Protein AF-A0A857A542-F1 (afdb_monomer_lite)

Foldseek 3Di:
DDDDDDDDDDDPPDPDDPVPDDPQPWDWDWAWFDPLQFIKIKIWTDTDQKIFIDIDTPRDDDDPVRVVVVCVVCVVVRVVVRVPTDIDGNVVVVVVPPDDSVVRRVVRVVSVVVVVVVVVVVD

Organism: NCBI:txid1660

Structure (mmCIF, N/CA/C/O backbone):
data_AF-A0A857A542-F1
#
_entry.id   AF-A0A857A542-F1
#
loop_
_atom_site.group_PDB
_atom_site.id
_atom_site.type_symbol
_atom_site.label_atom_id
_atom_site.label_alt_id
_atom_site.label_comp_id
_atom_site.label_asym_id
_atom_site.label_entity_id
_atom_site.label_seq_id
_atom_site.pdbx_PDB_ins_code
_atom_site.Cartn_x
_atom_site.Cartn_y
_atom_site.Cartn_z
_atom_site.occupancy
_atom_site.B_iso_or_equiv
_atom_site.auth_seq_id
_atom_site.auth_comp_id
_atom_site.auth_asym_id
_atom_site.auth_atom_id
_atom_site.pdbx_PDB_model_num
ATOM 1 N N . MET A 1 1 ? 51.600 10.536 1.693 1.00 35.50 1 MET A N 1
ATOM 2 C CA . MET A 1 1 ? 50.271 11.160 1.496 1.00 35.50 1 MET A CA 1
ATOM 3 C C . MET A 1 1 ? 50.083 11.478 0.019 1.00 35.50 1 MET A C 1
ATOM 5 O O . MET A 1 1 ? 50.824 12.326 -0.469 1.00 35.50 1 MET A O 1
ATOM 9 N N . PRO A 1 2 ? 49.184 10.815 -0.730 1.00 38.78 2 PRO A N 1
ATOM 10 C CA . PRO A 1 2 ? 48.976 11.172 -2.122 1.00 38.78 2 PRO A CA 1
ATOM 11 C C . PRO A 1 2 ? 47.968 12.321 -2.241 1.00 38.78 2 PRO A C 1
ATOM 13 O O . PRO A 1 2 ? 46.896 12.324 -1.642 1.00 38.78 2 PRO A O 1
ATOM 16 N N . ARG A 1 3 ? 48.393 13.324 -3.008 1.00 41.34 3 ARG A N 1
ATOM 17 C CA . ARG A 1 3 ? 47.726 14.588 -3.322 1.00 41.34 3 ARG A CA 1
ATOM 18 C C . ARG A 1 3 ? 46.547 14.319 -4.265 1.00 41.34 3 ARG A C 1
ATOM 20 O O . ARG A 1 3 ? 46.745 13.757 -5.340 1.00 41.34 3 ARG A O 1
ATOM 27 N N . ILE A 1 4 ? 45.344 14.746 -3.885 1.00 42.12 4 ILE A N 1
ATOM 28 C CA . ILE A 1 4 ? 44.147 14.715 -4.739 1.00 42.12 4 ILE A CA 1
ATOM 29 C C . ILE A 1 4 ? 44.414 15.612 -5.959 1.00 42.12 4 ILE A C 1
ATOM 31 O O . ILE A 1 4 ? 44.507 16.833 -5.820 1.00 42.12 4 ILE A O 1
ATOM 35 N N . ARG A 1 5 ? 44.572 15.028 -7.155 1.00 44.50 5 ARG A N 1
ATOM 36 C CA . ARG A 1 5 ? 44.540 15.800 -8.406 1.00 44.50 5 ARG A CA 1
ATOM 37 C C . ARG A 1 5 ? 43.079 16.072 -8.764 1.00 44.50 5 ARG A C 1
ATOM 39 O O . ARG A 1 5 ? 42.280 15.149 -8.883 1.00 44.50 5 ARG A O 1
ATOM 46 N N . ARG A 1 6 ? 42.748 17.354 -8.913 1.00 45.25 6 ARG A N 1
ATOM 47 C CA . ARG A 1 6 ? 41.464 17.863 -9.410 1.00 45.25 6 ARG A CA 1
ATOM 48 C C . ARG A 1 6 ? 41.259 17.337 -10.846 1.00 45.25 6 ARG A C 1
ATOM 50 O O . ARG A 1 6 ? 42.142 17.534 -11.678 1.00 45.25 6 ARG A O 1
ATOM 57 N N . CYS A 1 7 ? 40.157 16.629 -11.113 1.00 39.53 7 CYS A N 1
ATOM 58 C CA . CYS A 1 7 ? 39.800 16.205 -12.476 1.00 39.53 7 CYS A CA 1
ATOM 59 C C . CYS A 1 7 ? 39.539 17.439 -13.357 1.00 39.53 7 CYS A C 1
ATOM 61 O O . CYS A 1 7 ? 38.909 18.379 -12.866 1.00 39.53 7 CYS A O 1
ATOM 63 N N . PRO A 1 8 ? 40.006 17.460 -14.618 1.00 44.06 8 PRO A N 1
ATOM 64 C CA . PRO A 1 8 ? 39.731 18.558 -15.531 1.00 44.06 8 PRO A CA 1
ATOM 65 C C . PRO A 1 8 ? 38.317 18.454 -16.126 1.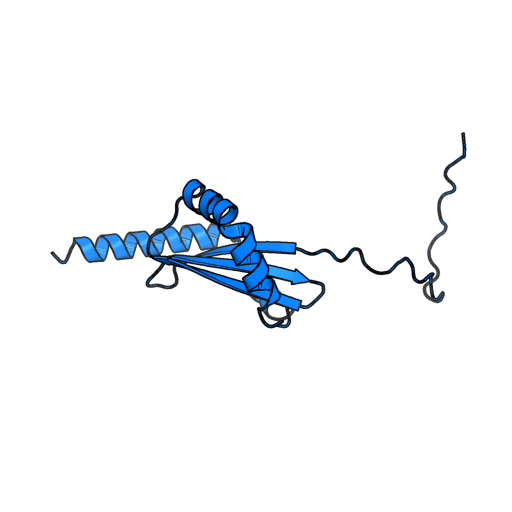00 44.06 8 PRO A C 1
ATOM 67 O O . PRO A 1 8 ? 37.747 17.368 -16.234 1.00 44.06 8 PRO A O 1
ATOM 70 N N . GLU A 1 9 ? 37.788 19.627 -16.474 1.00 47.94 9 GLU A N 1
ATOM 71 C CA . GLU A 1 9 ? 36.526 19.910 -17.169 1.00 47.94 9 GLU A CA 1
ATOM 72 C C . GLU A 1 9 ? 36.257 18.927 -18.329 1.00 47.94 9 GLU A C 1
ATOM 74 O O . GLU A 1 9 ? 37.144 18.637 -19.135 1.00 47.94 9 GLU A O 1
ATOM 79 N N . GLN A 1 10 ? 35.036 18.391 -18.402 1.00 49.28 10 GLN A N 1
ATOM 80 C CA . GLN A 1 10 ? 34.653 17.317 -19.324 1.00 49.28 10 GLN A CA 1
ATOM 81 C C . GLN A 1 10 ? 34.476 17.825 -20.767 1.00 49.28 10 GLN A C 1
ATOM 83 O O . GLN A 1 10 ? 33.757 18.789 -21.014 1.00 49.28 10 GLN A O 1
ATOM 88 N N . ASN A 1 11 ? 35.086 17.122 -21.728 1.00 47.34 11 ASN A N 1
ATOM 89 C CA . ASN A 1 11 ? 34.839 17.267 -23.165 1.00 47.34 11 ASN A CA 1
ATOM 90 C C . ASN A 1 11 ? 33.639 16.378 -23.572 1.00 47.34 11 ASN A C 1
ATOM 92 O O . ASN A 1 11 ? 33.703 15.167 -23.346 1.00 47.34 11 ASN A O 1
ATOM 96 N N . PRO A 1 12 ? 32.569 16.916 -24.190 1.00 45.69 12 PRO A N 1
ATOM 97 C CA . PRO A 1 12 ? 31.341 16.169 -24.485 1.00 45.69 12 PRO A CA 1
ATOM 98 C C . PRO A 1 12 ? 31.458 15.093 -25.585 1.00 45.69 12 PRO A C 1
ATOM 100 O O . PRO A 1 12 ? 30.466 14.432 -25.877 1.00 45.69 12 PRO A O 1
ATOM 103 N N . ALA A 1 13 ? 32.634 14.884 -26.190 1.00 43.94 13 ALA A N 1
ATOM 104 C CA . ALA A 1 13 ? 32.821 13.945 -27.304 1.00 43.94 13 ALA A CA 1
ATOM 105 C C . ALA A 1 13 ? 33.613 12.658 -26.977 1.00 43.94 13 ALA A C 1
ATOM 107 O O . ALA A 1 13 ? 33.884 11.875 -27.886 1.00 43.94 13 ALA A O 1
ATOM 108 N N . SER A 1 14 ? 33.993 12.390 -25.720 1.00 45.78 14 SER A N 1
ATOM 109 C CA . SER A 1 14 ? 34.676 11.130 -25.379 1.00 45.78 14 SER A CA 1
ATOM 110 C C . SER A 1 14 ? 33.694 10.070 -24.879 1.00 45.78 14 SER A C 1
ATOM 112 O O . SER A 1 14 ? 33.082 10.236 -23.824 1.00 45.78 14 SER A O 1
ATOM 114 N N . SER A 1 15 ? 33.607 8.947 -25.590 1.00 54.59 15 SER A N 1
ATOM 115 C CA . SER A 1 15 ? 33.066 7.684 -25.084 1.00 54.59 15 SER A CA 1
ATOM 116 C C . SER A 1 15 ? 33.833 7.269 -23.820 1.00 54.59 15 SER A C 1
ATOM 118 O O . SER A 1 15 ? 34.949 6.753 -23.900 1.00 54.59 15 SER A O 1
ATOM 120 N N . GLY A 1 16 ? 33.271 7.587 -22.653 1.00 49.44 16 GLY A N 1
ATOM 121 C CA . GLY A 1 16 ? 33.874 7.328 -21.347 1.00 49.44 16 GLY A CA 1
ATOM 122 C C . GLY A 1 16 ? 33.891 5.839 -20.961 1.00 49.44 16 GLY A C 1
ATOM 123 O O . GLY A 1 16 ? 33.227 5.024 -21.604 1.00 49.44 16 GLY A O 1
ATOM 124 N N . PRO A 1 17 ? 34.643 5.458 -19.910 1.00 49.88 17 PRO A N 1
ATOM 125 C CA . PRO A 1 17 ? 34.799 4.064 -19.498 1.00 49.88 17 PRO A CA 1
ATOM 126 C C . PRO A 1 17 ? 33.469 3.405 -19.082 1.00 49.88 17 PRO A C 1
ATOM 128 O O . PRO A 1 17 ?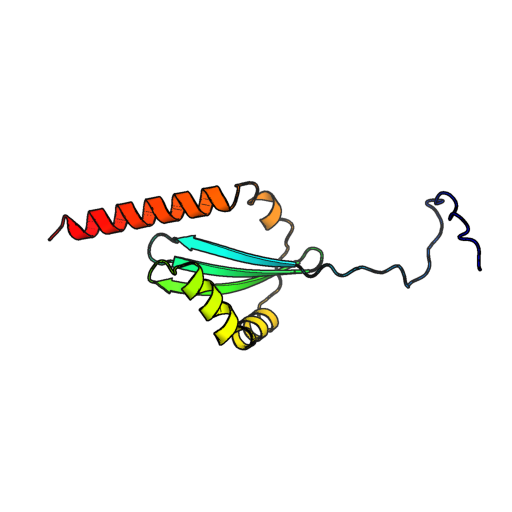 32.630 4.060 -18.457 1.00 49.88 17 PRO A O 1
ATOM 131 N N . PRO A 1 18 ? 33.299 2.087 -19.306 1.00 46.72 18 PRO A N 1
ATOM 132 C CA . PRO A 1 18 ? 32.042 1.370 -19.067 1.00 46.72 18 PRO A CA 1
ATOM 133 C C . PRO A 1 18 ? 31.656 1.235 -17.586 1.00 46.72 18 PRO A C 1
ATOM 135 O O . PRO A 1 18 ? 30.583 0.733 -17.287 1.00 46.72 18 PRO A O 1
ATOM 138 N N . TRP A 1 19 ? 32.499 1.673 -16.647 1.00 48.38 19 TRP A N 1
ATOM 139 C CA . TRP A 1 19 ? 32.210 1.610 -15.211 1.00 48.38 19 TRP A CA 1
ATOM 140 C C . TRP A 1 19 ? 31.458 2.840 -14.677 1.00 48.38 19 TRP A C 1
ATOM 142 O O . TRP A 1 19 ? 31.043 2.847 -13.521 1.00 48.38 19 TRP A O 1
ATOM 152 N N . CYS A 1 20 ? 31.196 3.849 -15.516 1.00 47.66 20 CYS A N 1
ATOM 153 C CA . CYS A 1 20 ? 30.292 4.961 -15.195 1.00 47.66 20 CYS A CA 1
ATOM 154 C C . CYS A 1 20 ? 28.820 4.629 -15.504 1.00 47.66 20 CYS A C 1
ATOM 156 O O . CYS A 1 20 ? 28.037 5.494 -15.888 1.00 47.66 20 CYS A O 1
ATOM 158 N N . THR A 1 21 ? 28.423 3.369 -15.362 1.00 48.12 21 THR A N 1
ATOM 159 C CA . THR A 1 21 ? 27.045 2.926 -15.551 1.00 48.12 21 THR A CA 1
ATOM 160 C C . THR A 1 21 ? 26.340 2.852 -14.205 1.00 48.12 21 THR A C 1
ATOM 162 O O . THR A 1 21 ? 26.490 1.888 -13.462 1.00 48.12 21 THR A O 1
ATOM 165 N N . TRP A 1 22 ? 25.533 3.880 -13.945 1.00 49.31 22 TRP A N 1
ATOM 166 C CA . TRP A 1 22 ? 24.311 3.804 -13.148 1.00 49.31 22 TRP A CA 1
ATOM 167 C C . TRP A 1 22 ? 24.498 3.393 -11.682 1.00 49.31 22 TRP A C 1
ATOM 169 O O . TRP A 1 22 ? 24.403 2.223 -11.314 1.00 49.31 22 TRP A O 1
ATOM 179 N N . ARG A 1 23 ? 24.542 4.385 -10.783 1.00 51.31 23 ARG A N 1
ATOM 180 C CA . ARG A 1 23 ? 23.863 4.206 -9.494 1.00 51.31 23 ARG A CA 1
ATOM 181 C C . ARG A 1 23 ? 22.397 3.935 -9.848 1.00 51.31 23 ARG A C 1
ATOM 183 O O . ARG A 1 23 ? 21.639 4.871 -10.075 1.00 51.31 23 ARG A O 1
ATOM 190 N N . ARG A 1 24 ? 22.030 2.658 -9.986 1.00 62.66 24 ARG A N 1
ATOM 191 C CA . ARG A 1 24 ? 20.650 2.181 -10.087 1.00 62.66 24 ARG A CA 1
ATOM 192 C C . ARG A 1 24 ? 19.981 2.607 -8.786 1.00 62.66 24 ARG A C 1
ATOM 194 O O . ARG A 1 24 ? 20.061 1.907 -7.781 1.00 62.66 24 ARG A O 1
ATOM 201 N N . VAL A 1 25 ? 19.442 3.823 -8.754 1.00 67.44 25 VAL A N 1
ATOM 202 C CA . VAL A 1 25 ? 18.665 4.299 -7.615 1.00 67.44 25 VAL A CA 1
ATOM 203 C C . VAL A 1 25 ? 17.375 3.496 -7.654 1.00 67.44 25 VAL A C 1
ATOM 205 O O . VAL A 1 25 ? 16.463 3.811 -8.409 1.00 67.44 25 VAL A O 1
ATOM 208 N N . MET A 1 26 ? 17.344 2.406 -6.894 1.00 79.25 26 MET A N 1
ATOM 209 C CA . MET A 1 26 ? 16.105 1.714 -6.580 1.00 79.25 26 MET A CA 1
ATOM 210 C C . MET A 1 26 ? 15.435 2.519 -5.472 1.00 79.25 26 MET A C 1
ATOM 212 O O . MET A 1 26 ? 15.989 2.647 -4.378 1.00 79.25 26 MET A O 1
ATOM 216 N N . LYS A 1 27 ? 14.280 3.108 -5.771 1.00 87.94 27 LYS A N 1
ATOM 217 C CA . LYS A 1 27 ? 13.469 3.834 -4.791 1.00 87.94 27 LYS A CA 1
ATOM 218 C C . LYS A 1 27 ? 12.239 2.995 -4.482 1.00 87.94 27 LYS A C 1
ATOM 220 O O . LYS A 1 27 ? 11.587 2.513 -5.403 1.00 87.94 27 LYS A O 1
ATOM 225 N N . THR A 1 28 ? 11.929 2.840 -3.201 1.00 90.44 28 THR A N 1
ATOM 226 C CA . THR A 1 28 ? 10.659 2.262 -2.762 1.00 90.44 28 THR A CA 1
ATOM 227 C C . THR A 1 28 ? 9.820 3.361 -2.131 1.00 90.44 28 THR A C 1
ATOM 229 O O . THR A 1 28 ? 10.317 4.096 -1.276 1.00 90.44 28 THR A O 1
ATOM 232 N N . GLU A 1 29 ? 8.565 3.469 -2.545 1.00 90.50 29 GL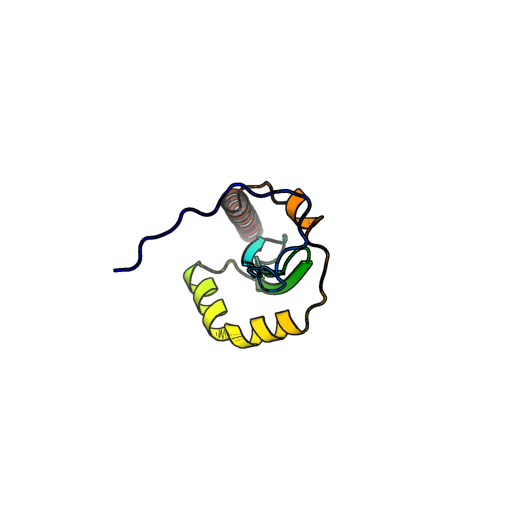U A N 1
ATOM 233 C CA . GLU A 1 29 ? 7.583 4.391 -1.984 1.00 90.50 29 GLU A CA 1
ATOM 234 C C . GLU A 1 29 ? 6.397 3.607 -1.433 1.00 90.50 29 GLU A C 1
ATOM 236 O O . GLU A 1 29 ? 6.041 2.545 -1.942 1.00 90.50 29 GLU A O 1
ATOM 241 N N . SER A 1 30 ? 5.793 4.123 -0.367 1.00 91.62 30 SER A N 1
ATOM 242 C CA . SER A 1 30 ? 4.576 3.562 0.208 1.00 91.62 30 SER A CA 1
ATOM 243 C C . SER A 1 30 ? 3.507 4.640 0.278 1.00 91.62 30 SER A C 1
ATOM 245 O O . SER A 1 30 ? 3.695 5.650 0.962 1.00 91.62 30 SER A O 1
ATOM 247 N N . THR A 1 31 ? 2.376 4.403 -0.373 1.00 91.12 31 THR A N 1
ATOM 248 C CA . THR A 1 31 ? 1.237 5.321 -0.382 1.00 91.12 31 THR A CA 1
ATOM 249 C C . THR A 1 31 ? 0.051 4.659 0.297 1.00 91.12 31 THR A C 1
ATOM 251 O O . THR A 1 31 ? -0.319 3.539 -0.042 1.00 91.12 31 THR A O 1
ATOM 254 N N . LEU A 1 32 ? -0.569 5.362 1.243 1.00 90.62 32 LEU A N 1
ATOM 255 C CA . LEU A 1 32 ? -1.795 4.929 1.905 1.00 90.62 32 LEU A CA 1
ATOM 256 C C . LEU A 1 32 ? -2.924 5.896 1.546 1.00 90.62 32 LEU A C 1
ATOM 258 O O . LEU A 1 32 ? -2.815 7.101 1.785 1.00 90.62 32 LEU A O 1
ATOM 262 N N . TYR A 1 33 ? -4.017 5.375 0.996 1.00 87.75 33 TYR A N 1
ATOM 263 C CA . TYR A 1 33 ? -5.184 6.172 0.624 1.00 87.75 33 TYR A CA 1
ATOM 264 C C . TYR A 1 33 ? -6.493 5.436 0.917 1.00 87.75 33 TYR A C 1
ATOM 266 O O . TYR A 1 33 ? -6.520 4.234 1.173 1.00 87.75 33 TYR A O 1
ATOM 274 N N . PHE A 1 34 ? -7.594 6.184 0.897 1.00 89.44 34 PHE A N 1
ATOM 275 C CA . PHE A 1 34 ? -8.940 5.638 1.024 1.00 89.44 34 PHE A CA 1
ATOM 276 C C . PHE A 1 34 ? -9.587 5.585 -0.361 1.00 89.44 34 PHE A C 1
ATOM 278 O O . PHE A 1 34 ? -9.737 6.627 -0.996 1.00 89.44 34 PHE A O 1
ATOM 285 N N . ASP A 1 35 ? -9.981 4.397 -0.825 1.00 89.00 35 ASP A N 1
ATOM 286 C CA . ASP A 1 35 ? -10.552 4.199 -2.171 1.00 89.00 35 ASP A CA 1
ATOM 287 C C . ASP A 1 35 ? -12.064 4.484 -2.251 1.00 89.00 35 ASP A C 1
ATOM 289 O O . ASP A 1 35 ? -12.695 4.310 -3.290 1.00 89.00 35 ASP A O 1
ATOM 293 N N . GLY A 1 36 ? -12.662 4.933 -1.145 1.00 87.38 36 GLY A N 1
ATOM 294 C CA . GLY A 1 36 ? -14.101 5.135 -1.015 1.00 87.38 36 GLY A CA 1
ATOM 295 C C . GLY A 1 36 ? -14.793 4.019 -0.239 1.00 87.38 36 GLY A C 1
ATOM 296 O O . GLY A 1 36 ? -15.862 4.268 0.323 1.00 87.38 36 GLY A O 1
ATOM 297 N N . GLN A 1 37 ? -14.191 2.835 -0.117 1.00 92.12 37 GLN A N 1
ATOM 298 C CA . GLN A 1 37 ? -14.715 1.710 0.659 1.00 92.12 37 GLN A CA 1
ATOM 299 C C . GLN A 1 37 ? -13.739 1.237 1.735 1.00 92.12 37 GLN A C 1
ATOM 301 O O . GLN A 1 37 ? -14.159 1.056 2.881 1.00 92.12 37 GLN A O 1
ATOM 306 N N . PHE A 1 38 ? -12.468 1.087 1.380 1.00 93.88 38 PHE A N 1
ATOM 307 C CA . PHE A 1 38 ? -11.418 0.547 2.224 1.00 93.88 38 PHE A CA 1
ATOM 308 C C . PHE A 1 38 ? -10.184 1.444 2.235 1.00 93.88 38 PHE A C 1
ATOM 310 O O . PHE A 1 38 ? -9.938 2.248 1.334 1.00 93.88 38 PHE A O 1
ATOM 317 N N . TRP A 1 39 ? -9.379 1.273 3.278 1.00 94.62 39 TRP A N 1
ATOM 318 C CA . TRP A 1 39 ? -8.012 1.774 3.280 1.00 94.62 39 TRP A CA 1
ATOM 319 C C . TRP A 1 39 ? -7.105 0.840 2.491 1.00 94.62 39 TRP A C 1
ATOM 321 O O . TRP A 1 39 ? -7.122 -0.376 2.693 1.00 94.62 39 TRP A O 1
ATOM 331 N N . VAL A 1 40 ? -6.333 1.427 1.582 1.00 95.00 40 VAL A N 1
ATOM 332 C CA . VAL A 1 40 ? -5.491 0.727 0.617 1.00 95.00 40 VAL A CA 1
ATOM 333 C C . VAL A 1 40 ? -4.064 1.248 0.727 1.00 95.00 40 VAL A C 1
ATOM 335 O O . VAL A 1 40 ? -3.827 2.448 0.593 1.00 95.00 40 VAL A O 1
ATOM 338 N N . GLY A 1 41 ? -3.123 0.337 0.967 1.00 94.62 41 GLY A N 1
ATOM 339 C CA . GLY A 1 41 ? -1.692 0.592 0.851 1.00 94.62 41 GLY A CA 1
ATOM 340 C C . GLY A 1 41 ? -1.186 0.160 -0.520 1.00 94.62 41 GLY A C 1
ATOM 341 O O . GLY A 1 41 ? -1.566 -0.897 -1.019 1.00 94.62 41 GLY A O 1
ATOM 342 N N . VAL A 1 42 ? -0.319 0.958 -1.128 1.00 95.50 42 VAL A N 1
ATOM 343 C CA . VAL A 1 42 ? 0.405 0.607 -2.350 1.00 95.50 42 VAL A CA 1
ATOM 344 C C . VAL A 1 42 ? 1.888 0.771 -2.077 1.00 95.50 42 VAL A C 1
ATOM 346 O O . VAL A 1 42 ? 2.310 1.823 -1.601 1.00 95.50 42 VAL A O 1
ATOM 349 N N . ILE A 1 43 ? 2.658 -0.278 -2.355 1.00 95.44 43 ILE A N 1
ATOM 350 C CA . ILE A 1 43 ? 4.119 -0.244 -2.293 1.00 95.44 43 ILE A CA 1
ATOM 351 C C . ILE A 1 43 ? 4.632 -0.242 -3.722 1.00 95.44 4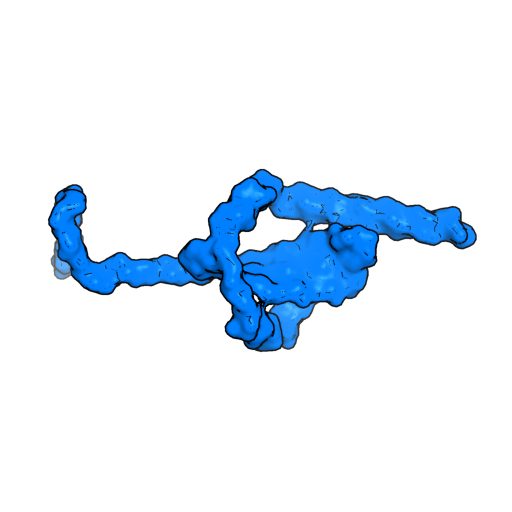3 ILE A C 1
ATOM 353 O O . ILE A 1 43 ? 4.380 -1.193 -4.460 1.00 95.44 43 ILE A O 1
ATOM 357 N N . GLU A 1 44 ? 5.331 0.819 -4.103 1.00 94.44 44 GLU A N 1
ATOM 358 C CA . GLU A 1 44 ? 5.882 1.022 -5.440 1.00 94.44 44 GLU A CA 1
ATOM 359 C C . GLU A 1 44 ? 7.401 0.853 -5.389 1.00 94.44 44 GLU A C 1
ATOM 361 O O . GLU A 1 44 ? 8.070 1.414 -4.519 1.00 94.44 44 GLU A O 1
ATOM 366 N N . ARG A 1 45 ? 7.965 0.080 -6.320 1.00 93.62 45 ARG A N 1
ATOM 367 C CA . ARG A 1 45 ? 9.410 0.002 -6.557 1.00 93.62 45 ARG A CA 1
ATOM 368 C C . ARG A 1 45 ? 9.706 0.642 -7.906 1.00 93.62 45 ARG A C 1
ATOM 370 O O . ARG 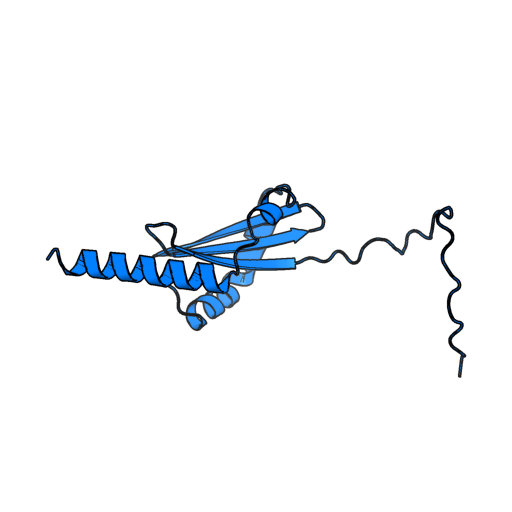A 1 45 ? 9.286 0.126 -8.941 1.00 93.62 45 ARG A O 1
ATOM 377 N N . HIS A 1 46 ? 10.464 1.729 -7.871 1.00 91.50 46 HIS A N 1
ATOM 378 C CA . HIS A 1 46 ? 10.925 2.456 -9.045 1.00 91.50 46 HIS A CA 1
ATOM 379 C C . HIS A 1 46 ? 12.343 2.031 -9.400 1.00 91.50 46 HIS A C 1
ATOM 381 O O . HIS A 1 46 ? 13.230 1.966 -8.540 1.00 91.50 46 HIS A O 1
ATOM 387 N N . GLU A 1 47 ? 12.560 1.789 -10.685 1.00 89.38 47 GLU A N 1
ATOM 388 C CA . GLU A 1 47 ? 13.858 1.458 -11.243 1.00 89.38 47 GLU A CA 1
ATOM 389 C C . GLU A 1 47 ? 14.000 2.118 -12.617 1.00 89.38 47 GLU A C 1
ATOM 391 O O . GLU A 1 47 ? 13.269 1.800 -13.553 1.00 89.38 47 GLU A O 1
ATOM 396 N N . ALA A 1 48 ? 14.944 3.058 -12.726 1.00 84.62 48 ALA A N 1
ATOM 397 C CA . ALA A 1 48 ? 15.125 3.910 -13.903 1.00 84.62 48 ALA A CA 1
ATOM 398 C C . ALA A 1 48 ? 13.833 4.666 -14.299 1.00 84.62 48 ALA A C 1
ATOM 400 O O . ALA A 1 48 ? 13.436 5.615 -13.615 1.00 84.62 48 ALA A O 1
ATOM 401 N N . ASP A 1 49 ? 13.208 4.276 -15.408 1.00 85.62 49 ASP A N 1
ATOM 402 C CA . ASP A 1 49 ? 11.980 4.832 -15.982 1.00 85.62 49 ASP A CA 1
ATOM 403 C C . ASP A 1 49 ? 10.781 3.884 -15.839 1.00 85.62 49 ASP A C 1
ATOM 405 O O . ASP A 1 49 ? 9.762 4.062 -16.510 1.00 85.62 49 ASP A O 1
ATOM 409 N N . ARG A 1 50 ? 10.893 2.871 -14.973 1.00 90.06 50 ARG A N 1
ATOM 410 C CA . ARG A 1 50 ? 9.858 1.864 -14.753 1.00 90.06 50 ARG A CA 1
ATOM 411 C C . ARG A 1 50 ? 9.444 1.790 -13.294 1.00 90.06 50 ARG A C 1
ATOM 413 O O . ARG A 1 50 ? 10.236 2.044 -12.386 1.00 90.06 50 ARG A O 1
ATOM 420 N N . VAL A 1 51 ? 8.202 1.383 -13.086 1.00 93.75 51 VAL A N 1
ATOM 421 C CA . VAL A 1 51 ? 7.613 1.147 -11.772 1.00 93.75 51 VAL A CA 1
ATOM 422 C C . VAL A 1 51 ? 6.873 -0.183 -11.767 1.00 93.75 51 VAL A C 1
ATOM 424 O O . VAL A 1 51 ? 6.275 -0.584 -12.765 1.00 93.75 51 VAL A O 1
ATOM 427 N N . ARG A 1 52 ? 6.918 -0.878 -10.638 1.00 95.50 52 ARG A N 1
ATOM 428 C CA . ARG A 1 52 ? 6.051 -2.020 -10.336 1.00 95.50 52 ARG A CA 1
ATOM 429 C C . ARG A 1 52 ? 5.504 -1.848 -8.929 1.00 95.50 52 ARG A C 1
ATOM 431 O O . ARG A 1 52 ? 6.166 -1.234 -8.089 1.00 95.50 52 ARG A O 1
ATOM 438 N N . ALA A 1 53 ? 4.315 -2.374 -8.671 1.00 96.06 53 ALA A N 1
ATOM 439 C CA . ALA A 1 53 ? 3.628 -2.113 -7.418 1.00 96.06 53 ALA A CA 1
ATOM 440 C C . ALA A 1 53 ? 2.843 -3.319 -6.909 1.00 96.06 53 ALA A C 1
ATOM 442 O O . ALA A 1 53 ? 2.344 -4.126 -7.690 1.00 96.06 53 ALA A O 1
ATOM 443 N N . VAL A 1 54 ? 2.687 -3.387 -5.589 1.00 97.19 54 VAL A N 1
ATOM 444 C CA . VAL A 1 54 ? 1.766 -4.309 -4.913 1.00 97.19 54 VAL A CA 1
ATOM 445 C C . VAL A 1 54 ? 0.720 -3.522 -4.133 1.00 97.19 54 VAL A C 1
ATOM 447 O O . VAL A 1 54 ? 1.026 -2.495 -3.525 1.00 97.19 54 VAL A O 1
ATOM 450 N N . ARG A 1 55 ? -0.526 -4.009 -4.153 1.00 95.69 55 ARG A N 1
ATOM 451 C CA . ARG A 1 55 ? -1.675 -3.408 -3.462 1.00 95.69 55 ARG A CA 1
ATOM 452 C C . ARG A 1 55 ? -2.068 -4.250 -2.251 1.00 95.69 55 ARG A C 1
ATOM 454 O O . ARG A 1 55 ? -2.232 -5.460 -2.366 1.00 95.69 55 ARG A O 1
ATOM 461 N N . ILE A 1 56 ? -2.302 -3.587 -1.124 1.00 96.38 56 ILE A N 1
ATOM 462 C CA . ILE A 1 56 ? -2.755 -4.168 0.143 1.00 96.38 56 ILE A CA 1
ATOM 463 C C . ILE A 1 56 ? -4.065 -3.488 0.543 1.00 96.38 56 ILE A C 1
ATOM 465 O O . ILE A 1 56 ? -4.169 -2.265 0.473 1.00 96.38 56 ILE A O 1
ATOM 469 N N . VAL A 1 57 ? -5.062 -4.255 0.983 1.00 96.25 57 VAL A N 1
ATOM 470 C CA . VAL A 1 57 ? -6.350 -3.723 1.456 1.00 96.25 57 VAL A CA 1
ATOM 471 C C . VAL A 1 57 ? -6.480 -3.992 2.955 1.00 96.25 57 VAL A C 1
ATOM 473 O O . VAL A 1 57 ? -6.538 -5.144 3.366 1.00 96.25 57 VAL A O 1
ATOM 476 N N . PHE A 1 58 ? -6.544 -2.933 3.763 1.00 94.44 58 PHE A N 1
ATOM 477 C CA . PHE A 1 58 ? -6.633 -3.002 5.232 1.00 94.44 58 PHE A CA 1
ATOM 478 C C . PHE A 1 58 ? -8.075 -2.999 5.754 1.00 94.44 58 PHE A C 1
ATOM 480 O O . PHE A 1 58 ? -8.343 -3.367 6.894 1.00 94.44 58 PHE A O 1
ATOM 487 N N . GLY A 1 59 ? -9.028 -2.553 4.935 1.00 93.00 59 GLY A N 1
ATOM 488 C CA . GLY A 1 59 ? -10.411 -2.364 5.359 1.00 93.00 59 GLY A CA 1
ATOM 489 C C . GLY A 1 59 ? -10.585 -1.083 6.177 1.00 93.00 59 GLY A C 1
ATOM 490 O O . GLY A 1 59 ? -11.077 -0.080 5.652 1.00 93.00 59 GLY A O 1
ATOM 491 N N . ALA A 1 60 ? -10.159 -1.105 7.441 1.00 90.19 60 ALA A N 1
ATOM 492 C CA . ALA A 1 60 ? -10.126 0.063 8.325 1.00 90.19 60 ALA A CA 1
ATOM 493 C C . ALA A 1 60 ? -8.815 0.853 8.177 1.00 90.19 60 ALA A C 1
ATOM 495 O O . ALA A 1 60 ? -7.849 0.353 7.609 1.00 90.19 60 ALA A O 1
ATOM 496 N N . GLN A 1 61 ? -8.790 2.097 8.672 1.00 93.50 61 GLN A N 1
ATOM 497 C CA . GLN A 1 61 ? -7.571 2.909 8.658 1.00 93.50 61 GLN A CA 1
ATOM 498 C C . GLN A 1 61 ? -6.543 2.281 9.599 1.00 93.50 61 GLN A C 1
ATOM 500 O O . GLN A 1 61 ? -6.825 2.264 10.798 1.00 93.50 61 GLN A O 1
ATOM 505 N N . PRO A 1 62 ? -5.380 1.817 9.109 1.00 94.75 62 PRO A N 1
ATOM 506 C CA . PRO A 1 62 ? -4.316 1.418 10.013 1.00 94.75 62 PRO A CA 1
ATOM 507 C C . PRO A 1 62 ? -3.732 2.667 10.679 1.00 94.75 62 PRO A C 1
ATOM 509 O O . PRO A 1 62 ? -3.612 3.729 10.055 1.00 94.75 62 PRO A O 1
ATOM 512 N N . SER A 1 63 ? -3.360 2.542 11.946 1.00 92.50 63 SER A N 1
ATOM 513 C CA . SER A 1 63 ? -2.451 3.484 12.592 1.00 92.50 63 SER A CA 1
ATOM 514 C C . SER A 1 63 ? -1.051 3.394 11.978 1.00 92.50 63 SER A C 1
ATOM 516 O O . SER A 1 63 ? -0.704 2.416 11.314 1.00 92.50 63 SER A O 1
ATOM 518 N N . ASP A 1 64 ? -0.218 4.406 12.225 1.00 89.31 64 ASP A N 1
ATOM 519 C CA . ASP A 1 64 ? 1.167 4.406 11.742 1.00 89.31 64 ASP A CA 1
ATOM 520 C C . ASP A 1 64 ? 1.956 3.199 12.289 1.00 89.31 64 ASP A C 1
ATOM 522 O O . ASP A 1 64 ? 2.761 2.613 11.566 1.00 89.31 64 ASP A O 1
ATOM 526 N N . ALA A 1 65 ? 1.686 2.789 13.536 1.00 94.88 65 ALA A N 1
ATOM 527 C CA . ALA A 1 65 ? 2.305 1.621 14.160 1.00 94.88 65 ALA A CA 1
ATOM 528 C C . ALA A 1 65 ? 1.837 0.310 13.511 1.00 94.88 65 ALA A C 1
ATOM 530 O O . ALA A 1 65 ? 2.672 -0.480 13.084 1.00 94.88 65 ALA A O 1
ATOM 531 N N . GLU A 1 66 ? 0.524 0.115 13.349 1.00 95.00 66 GLU A N 1
ATOM 532 C CA . GLU A 1 66 ? -0.026 -1.083 12.693 1.00 95.00 66 GLU A CA 1
ATOM 533 C C . GLU A 1 66 ? 0.450 -1.201 11.242 1.00 95.00 66 GLU A C 1
ATOM 535 O O . GLU A 1 66 ? 0.773 -2.293 10.775 1.00 95.00 66 GLU A O 1
ATOM 540 N N . PHE A 1 67 ? 0.528 -0.079 10.519 1.00 93.00 67 PHE A N 1
ATOM 541 C CA . PHE A 1 67 ? 1.054 -0.065 9.159 1.00 93.00 67 PHE A CA 1
ATOM 542 C C . PHE A 1 67 ? 2.531 -0.468 9.133 1.00 93.00 67 PHE A C 1
ATOM 544 O O . PHE A 1 67 ? 2.923 -1.315 8.332 1.00 93.00 67 PHE A O 1
ATOM 551 N N . TYR A 1 68 ? 3.347 0.096 10.026 1.00 93.62 68 TYR A N 1
ATOM 552 C CA . TYR A 1 68 ? 4.766 -0.234 10.117 1.00 93.62 68 TYR A CA 1
ATOM 553 C C . TYR A 1 68 ? 5.005 -1.702 10.498 1.00 93.62 68 TYR A C 1
ATOM 555 O O . TYR A 1 68 ? 5.781 -2.392 9.834 1.00 93.62 68 TYR A O 1
ATOM 563 N N . GLU A 1 69 ? 4.302 -2.209 11.510 1.00 97.31 69 GLU A N 1
ATOM 564 C CA . GLU A 1 69 ? 4.374 -3.612 11.928 1.00 97.31 69 GLU A CA 1
ATOM 565 C C . GLU A 1 69 ? 3.942 -4.560 10.810 1.00 97.31 69 GLU A C 1
ATOM 567 O O . GLU A 1 69 ? 4.613 -5.563 10.560 1.00 97.31 69 GLU A O 1
ATOM 572 N N . PHE A 1 70 ? 2.879 -4.218 10.074 1.00 96.69 70 PHE A N 1
ATOM 573 C CA . PHE A 1 70 ? 2.449 -4.990 8.915 1.00 96.69 70 PHE A CA 1
ATOM 574 C C . PHE A 1 70 ? 3.557 -5.092 7.860 1.00 96.69 70 PHE A C 1
ATOM 576 O O . PHE A 1 70 ? 3.824 -6.191 7.367 1.00 96.69 70 PHE A O 1
ATOM 583 N N . LEU A 1 71 ? 4.214 -3.973 7.527 1.00 94.19 71 LEU A N 1
ATOM 584 C CA . LEU A 1 71 ? 5.304 -3.957 6.548 1.00 94.19 71 LEU A CA 1
ATOM 585 C C . LEU A 1 71 ? 6.477 -4.836 6.988 1.00 94.19 71 LEU A C 1
ATOM 587 O O . LEU A 1 71 ? 7.037 -5.546 6.155 1.00 94.19 71 LEU A O 1
ATOM 591 N N . LEU A 1 72 ? 6.831 -4.818 8.275 1.00 95.69 72 LEU A N 1
ATOM 592 C CA . LEU A 1 72 ? 7.896 -5.664 8.815 1.00 95.69 72 LEU A CA 1
ATOM 593 C C . LEU A 1 72 ? 7.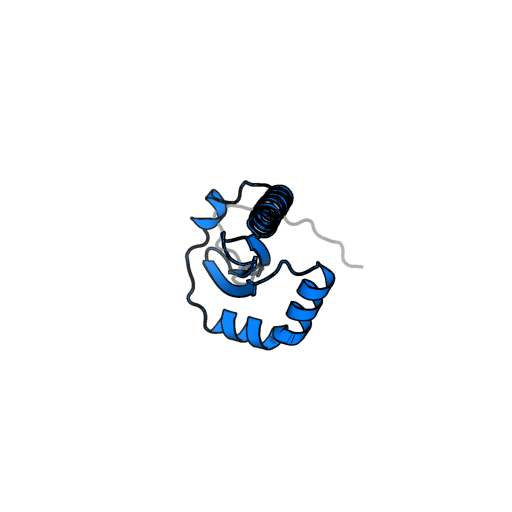516 -7.147 8.785 1.00 95.69 72 LEU A C 1
ATOM 595 O O . LEU A 1 72 ? 8.287 -7.968 8.288 1.00 95.69 72 LEU A O 1
ATOM 599 N N . ALA A 1 73 ? 6.322 -7.486 9.271 1.00 97.50 73 ALA A N 1
ATOM 600 C CA . ALA A 1 73 ? 5.851 -8.865 9.361 1.00 97.50 73 ALA A CA 1
ATOM 601 C C . ALA A 1 73 ? 5.685 -9.528 7.982 1.00 97.50 73 ALA A C 1
ATOM 603 O O . ALA A 1 73 ? 5.872 -10.736 7.851 1.00 97.50 73 ALA A O 1
ATOM 604 N N . HIS A 1 74 ? 5.376 -8.743 6.945 1.00 96.69 74 HIS A N 1
ATOM 605 C CA . HIS A 1 74 ? 5.095 -9.245 5.598 1.00 96.69 74 HIS A CA 1
ATOM 606 C C . HIS A 1 74 ? 6.149 -8.839 4.563 1.00 96.69 74 HIS A C 1
ATOM 608 O O . HIS A 1 74 ? 5.920 -9.017 3.366 1.00 96.69 74 HIS A O 1
ATOM 614 N N . ALA A 1 75 ? 7.310 -8.332 4.990 1.00 93.81 75 ALA A N 1
ATOM 615 C CA . ALA A 1 75 ? 8.335 -7.794 4.094 1.00 93.81 75 ALA A CA 1
ATOM 616 C C . ALA A 1 75 ? 8.702 -8.769 2.964 1.00 93.81 75 ALA A C 1
ATOM 618 O O . ALA A 1 75 ? 8.715 -8.383 1.798 1.00 93.81 75 ALA A O 1
ATOM 619 N N . ASN A 1 76 ? 8.931 -10.046 3.290 1.00 96.31 76 ASN A N 1
ATOM 620 C CA . ASN A 1 76 ? 9.287 -11.053 2.290 1.00 96.31 76 ASN A CA 1
ATOM 621 C C . ASN A 1 76 ? 8.160 -11.285 1.271 1.00 96.31 76 ASN A C 1
ATOM 623 O O . ASN A 1 76 ? 8.407 -11.284 0.072 1.00 96.31 76 ASN A O 1
ATOM 627 N N . ALA A 1 77 ? 6.914 -11.413 1.734 1.00 96.69 77 ALA A N 1
ATOM 628 C CA . ALA A 1 77 ? 5.766 -11.607 0.852 1.00 96.69 77 ALA A CA 1
ATOM 629 C C . ALA A 1 77 ? 5.544 -10.400 -0.075 1.00 96.69 77 ALA A C 1
ATOM 631 O O . ALA A 1 77 ? 5.255 -10.572 -1.258 1.00 96.69 77 ALA A O 1
ATOM 632 N N . LEU A 1 78 ? 5.729 -9.181 0.440 1.00 95.38 78 LEU A N 1
ATOM 633 C CA . LEU A 1 78 ? 5.642 -7.952 -0.349 1.00 95.38 78 LEU A CA 1
ATOM 634 C C . LEU A 1 78 ? 6.759 -7.864 -1.395 1.00 95.38 78 LEU A C 1
ATOM 636 O O . LEU A 1 78 ? 6.499 -7.455 -2.525 1.00 95.38 78 LEU A O 1
ATOM 640 N N . LEU A 1 79 ? 7.985 -8.264 -1.044 1.00 93.56 79 LEU A N 1
ATOM 641 C CA . LEU A 1 79 ? 9.108 -8.312 -1.981 1.00 93.56 79 LEU A CA 1
ATOM 642 C C . LEU A 1 79 ? 8.881 -9.349 -3.084 1.00 93.56 79 LEU A C 1
ATOM 644 O O . LEU A 1 79 ? 9.024 -8.997 -4.250 1.00 93.56 79 LEU A O 1
ATOM 648 N N . CYS A 1 80 ? 8.442 -10.563 -2.740 1.00 95.94 80 CYS A N 1
ATOM 649 C CA . CYS A 1 80 ? 8.076 -11.578 -3.729 1.00 95.94 80 CYS A CA 1
ATOM 650 C C . CYS A 1 80 ? 6.945 -11.085 -4.641 1.00 95.94 80 CYS A C 1
ATOM 652 O O . CYS A 1 80 ? 7.044 -11.190 -5.857 1.00 95.94 80 CYS A O 1
ATOM 654 N N . GLY A 1 81 ? 5.898 -10.473 -4.078 1.00 96.25 81 GLY A N 1
ATOM 655 C CA . GLY A 1 81 ? 4.815 -9.895 -4.874 1.00 96.25 81 GLY A CA 1
ATOM 656 C C . GLY A 1 81 ? 5.298 -8.794 -5.821 1.00 96.25 81 GLY A C 1
ATOM 657 O O . GLY A 1 81 ? 4.831 -8.708 -6.951 1.00 96.25 81 GLY A O 1
ATOM 658 N N . LEU A 1 82 ? 6.260 -7.970 -5.390 1.00 94.75 82 LEU A N 1
ATOM 659 C CA . LEU A 1 82 ? 6.904 -6.991 -6.264 1.00 94.75 82 LEU A CA 1
ATOM 660 C C . LEU A 1 82 ? 7.735 -7.673 -7.351 1.00 94.75 82 LEU A C 1
ATOM 662 O O . LEU A 1 82 ? 7.749 -7.177 -8.469 1.00 94.75 82 LEU A O 1
ATOM 666 N N . ASP A 1 83 ? 8.454 -8.751 -7.041 1.00 93.00 83 ASP A N 1
ATOM 667 C CA . ASP A 1 83 ? 9.257 -9.491 -8.019 1.00 93.00 83 ASP A CA 1
ATOM 668 C C . ASP A 1 83 ? 8.406 -10.096 -9.142 1.00 93.00 83 ASP A C 1
ATOM 670 O O . ASP A 1 83 ? 8.809 -10.009 -10.301 1.00 93.00 83 ASP A O 1
ATOM 674 N N . GLU A 1 84 ? 7.205 -10.576 -8.816 1.00 94.81 84 GLU A N 1
ATOM 675 C CA . GLU A 1 84 ? 6.237 -11.127 -9.777 1.00 94.81 84 GLU A CA 1
ATOM 676 C C . GLU A 1 84 ? 5.390 -10.061 -10.500 1.00 94.81 84 GLU A C 1
ATOM 678 O O . GLU A 1 84 ? 4.755 -10.338 -11.520 1.00 94.81 84 GLU A O 1
ATOM 683 N N . ALA A 1 85 ? 5.344 -8.827 -9.990 1.00 94.88 85 ALA A N 1
ATOM 684 C CA . ALA A 1 85 ? 4.537 -7.763 -10.577 1.00 94.88 85 ALA A CA 1
ATOM 685 C C . ALA A 1 85 ? 5.101 -7.284 -11.926 1.00 94.88 85 ALA A C 1
ATOM 687 O O . ALA A 1 85 ? 6.302 -7.053 -12.090 1.00 94.88 85 ALA A O 1
ATOM 688 N N . ALA A 1 86 ? 4.203 -7.049 -12.886 1.00 93.38 86 ALA A N 1
ATOM 689 C CA . ALA A 1 86 ? 4.569 -6.501 -14.186 1.00 93.38 86 ALA A CA 1
ATOM 690 C C . ALA A 1 86 ? 5.135 -5.075 -14.065 1.00 93.38 86 ALA A C 1
ATOM 692 O O . ALA A 1 86 ? 4.644 -4.247 -13.294 1.00 93.38 86 ALA A O 1
ATOM 693 N N . TRP A 1 87 ? 6.147 -4.777 -14.880 1.00 92.69 87 TRP A N 1
ATOM 694 C CA . TRP A 1 87 ? 6.689 -3.428 -15.013 1.00 92.69 87 TRP A CA 1
ATOM 695 C C . TRP A 1 87 ? 5.768 -2.534 -15.850 1.00 92.69 87 TRP A C 1
ATOM 697 O O . TRP A 1 87 ? 5.300 -2.933 -16.915 1.00 92.69 87 TRP A O 1
ATOM 707 N N . ALA A 1 88 ? 5.593 -1.294 -15.403 1.00 90.25 88 ALA A N 1
ATOM 708 C CA . ALA A 1 88 ? 4.931 -0.210 -16.118 1.00 90.25 88 ALA A CA 1
ATOM 709 C C . ALA A 1 88 ? 5.889 0.979 -16.312 1.00 90.25 88 ALA A C 1
ATOM 711 O O . ALA A 1 88 ? 6.911 1.078 -15.634 1.00 90.25 88 ALA A O 1
ATOM 712 N N . SER A 1 89 ? 5.571 1.887 -17.239 1.00 86.94 89 SER A N 1
ATOM 713 C CA . SER A 1 89 ? 6.339 3.124 -17.450 1.00 86.94 89 SER A CA 1
ATOM 714 C C . SER A 1 89 ? 6.078 4.127 -16.319 1.00 86.94 89 SER A C 1
ATOM 716 O O . SER A 1 89 ? 4.930 4.458 -16.035 1.00 86.94 89 SER A O 1
ATOM 718 N N . ASP A 1 90 ? 7.141 4.638 -15.698 1.00 80.75 90 ASP A N 1
ATOM 719 C CA . ASP A 1 90 ? 7.092 5.590 -14.576 1.00 80.75 90 ASP A CA 1
ATOM 720 C C . ASP A 1 90 ? 6.805 7.037 -15.035 1.00 80.75 90 ASP A C 1
ATOM 722 O O . ASP A 1 90 ? 6.376 7.892 -14.260 1.00 80.75 90 ASP A O 1
ATOM 726 N N . MET A 1 91 ? 7.005 7.331 -16.325 1.00 67.25 91 MET A N 1
ATOM 727 C CA . MET A 1 91 ? 6.859 8.685 -16.880 1.00 67.25 91 MET A CA 1
ATOM 728 C C . MET A 1 91 ? 5.431 9.235 -16.764 1.00 67.25 91 MET A C 1
ATOM 730 O O . MET A 1 91 ? 5.253 10.430 -16.557 1.00 67.25 91 MET A O 1
ATOM 734 N N . ALA A 1 92 ? 4.411 8.377 -16.855 1.00 60.69 92 ALA A N 1
ATOM 735 C CA . ALA A 1 92 ? 3.017 8.794 -16.704 1.00 60.69 92 ALA A CA 1
ATOM 736 C C . ALA A 1 92 ? 2.644 9.088 -15.237 1.00 60.69 92 ALA A C 1
ATOM 738 O O . ALA A 1 92 ? 1.851 9.989 -14.966 1.00 60.69 92 ALA A O 1
ATOM 739 N N . GLN A 1 93 ? 3.240 8.360 -14.288 1.00 58.31 93 GLN A N 1
ATOM 740 C CA . GLN A 1 93 ? 2.914 8.443 -12.862 1.00 58.31 93 GLN A CA 1
ATOM 741 C C . GLN A 1 93 ? 3.465 9.734 -12.233 1.00 58.31 93 GLN A C 1
ATOM 743 O O . GLN A 1 93 ? 2.762 10.420 -11.491 1.00 58.31 93 GLN A O 1
ATOM 748 N N . ARG A 1 94 ? 4.703 10.115 -12.583 1.00 58.72 94 ARG A N 1
ATOM 749 C CA . ARG A 1 94 ? 5.374 11.324 -12.058 1.00 58.72 94 ARG A CA 1
ATOM 750 C C . ARG A 1 94 ? 4.643 12.626 -12.397 1.00 58.72 94 ARG A C 1
ATOM 752 O O . ARG A 1 94 ? 4.739 13.591 -11.645 1.00 58.72 94 ARG A O 1
ATOM 759 N N . GLN A 1 95 ? 3.900 12.660 -13.503 1.00 54.56 95 GLN A N 1
ATOM 760 C CA . GLN A 1 95 ? 3.102 13.827 -13.890 1.00 54.56 95 GLN A CA 1
ATOM 761 C C . GLN A 1 95 ? 1.842 14.005 -13.024 1.00 54.56 95 GLN A C 1
ATOM 763 O O . GLN A 1 95 ? 1.362 15.127 -12.881 1.00 54.56 95 GLN A O 1
ATOM 768 N N . ALA A 1 96 ? 1.316 12.927 -12.433 1.00 56.34 96 ALA A N 1
ATOM 769 C CA . ALA A 1 96 ? 0.096 12.955 -11.625 1.00 56.34 96 ALA A CA 1
ATOM 770 C C . ALA A 1 96 ? 0.348 13.286 -10.139 1.00 56.34 96 ALA A C 1
ATOM 772 O O . ALA A 1 96 ? -0.567 13.712 -9.440 1.00 56.34 96 ALA A O 1
ATOM 773 N N . THR A 1 97 ? 1.575 13.113 -9.638 1.00 54.41 97 THR A N 1
ATOM 774 C CA . THR A 1 97 ? 1.889 13.097 -8.195 1.00 54.41 97 THR A CA 1
ATOM 775 C C . THR A 1 97 ? 2.375 14.427 -7.607 1.00 54.41 97 THR A C 1
ATOM 777 O O . THR A 1 97 ? 2.923 14.446 -6.507 1.00 54.41 97 THR A O 1
ATOM 780 N N . HIS A 1 98 ? 2.138 15.573 -8.259 1.00 53.56 98 HIS A N 1
ATOM 781 C CA . HIS A 1 98 ? 2.526 16.882 -7.695 1.00 53.56 98 HIS A CA 1
ATOM 782 C C . HIS A 1 98 ? 1.687 17.312 -6.462 1.00 53.56 98 HIS A C 1
ATOM 784 O O . HIS A 1 98 ? 1.869 18.402 -5.912 1.00 53.56 98 HIS A O 1
ATOM 790 N N . ASP A 1 99 ? 0.775 16.469 -5.979 1.00 56.06 99 ASP A N 1
ATOM 791 C CA . ASP A 1 99 ? 0.085 16.698 -4.716 1.00 56.06 99 ASP A CA 1
ATOM 792 C C . ASP A 1 99 ? 0.940 16.261 -3.523 1.00 56.06 99 ASP A C 1
ATOM 794 O O . ASP A 1 99 ? 1.403 15.128 -3.428 1.00 56.06 99 ASP A O 1
ATOM 798 N N . ASN A 1 100 ? 1.118 17.166 -2.553 1.00 69.75 100 ASN A N 1
ATOM 799 C CA . ASN A 1 100 ? 1.829 16.863 -1.312 1.00 69.75 100 ASN A CA 1
ATOM 800 C C . ASN A 1 100 ? 1.184 15.634 -0.627 1.00 69.75 100 ASN A C 1
ATOM 802 O O . ASN A 1 100 ? 0.036 15.744 -0.175 1.00 69.75 100 ASN A O 1
ATOM 806 N N . PRO A 1 101 ? 1.901 14.508 -0.455 1.00 63.78 101 PRO A N 1
ATOM 807 C CA . PRO A 1 101 ? 1.332 13.252 0.045 1.00 63.78 101 PRO A CA 1
ATOM 808 C C . PRO A 1 101 ? 0.690 13.404 1.431 1.00 63.78 101 PRO A C 1
ATOM 810 O O . PRO A 1 101 ? -0.342 12.802 1.730 1.00 63.78 101 PRO A O 1
ATOM 813 N N . LYS A 1 102 ? 1.206 14.324 2.258 1.00 69.75 102 LYS A N 1
ATOM 814 C CA . LYS A 1 102 ? 0.620 14.663 3.564 1.00 69.75 102 LYS A CA 1
ATOM 815 C C . LYS A 1 102 ? -0.768 15.298 3.445 1.00 69.75 102 LYS A C 1
ATOM 817 O O . LYS A 1 102 ? -1.620 15.115 4.316 1.00 69.75 102 LYS A O 1
ATOM 822 N N . ARG A 1 103 ? -1.007 16.089 2.395 1.00 74.06 103 ARG A N 1
ATOM 823 C CA . ARG A 1 103 ? -2.321 16.687 2.114 1.00 74.06 103 ARG A CA 1
ATOM 824 C C . ARG A 1 103 ? -3.303 15.606 1.667 1.00 74.06 103 ARG A C 1
ATOM 826 O O . ARG A 1 103 ? -4.403 15.568 2.219 1.00 74.06 103 ARG A O 1
ATOM 833 N N . ALA A 1 104 ? -2.883 14.722 0.763 1.00 72.75 104 ALA A N 1
ATOM 834 C CA . ALA A 1 104 ? -3.694 13.603 0.288 1.00 72.75 104 ALA A CA 1
ATOM 835 C C . ALA A 1 104 ? -4.120 12.686 1.449 1.00 72.75 104 ALA A C 1
ATOM 837 O O . ALA A 1 104 ? -5.311 12.430 1.635 1.00 72.75 104 ALA A O 1
ATOM 838 N N . GLN A 1 105 ? -3.182 12.312 2.327 1.00 72.62 105 GLN A N 1
ATOM 839 C CA . GLN A 1 105 ? -3.474 11.494 3.509 1.00 72.62 105 GLN A CA 1
ATOM 840 C C . GLN A 1 105 ? -4.486 12.174 4.448 1.00 72.62 105 GLN A C 1
ATOM 842 O O . GLN A 1 105 ? -5.447 11.556 4.905 1.00 72.62 105 GLN A O 1
ATOM 847 N N . ARG A 1 106 ? -4.331 13.481 4.710 1.00 78.62 106 ARG A N 1
ATOM 848 C CA . ARG A 1 106 ? -5.275 14.245 5.549 1.00 78.62 106 ARG A CA 1
ATOM 849 C C . ARG A 1 106 ? -6.677 14.318 4.943 1.00 78.62 106 ARG A C 1
ATOM 851 O O . ARG A 1 106 ? -7.661 14.269 5.684 1.00 78.62 106 ARG A O 1
ATOM 858 N N . GLN A 1 107 ? -6.780 14.472 3.624 1.00 83.06 107 GLN A N 1
ATOM 859 C CA . GLN A 1 107 ? -8.062 14.472 2.919 1.00 83.06 107 GLN A CA 1
ATOM 860 C C . GLN A 1 107 ? -8.722 13.091 2.987 1.00 83.06 107 GLN A C 1
ATOM 862 O O . GLN A 1 107 ? -9.898 13.017 3.344 1.00 83.06 107 GLN A O 1
ATOM 867 N N . ALA A 1 108 ? -7.961 12.014 2.774 1.00 79.69 108 ALA A N 1
ATOM 868 C CA . ALA A 1 108 ? -8.441 10.640 2.922 1.00 79.69 108 ALA A CA 1
ATOM 869 C C . ALA A 1 108 ? -8.989 10.374 4.336 1.00 79.69 108 ALA A C 1
ATOM 871 O O . ALA A 1 108 ? -10.140 9.955 4.481 1.00 79.69 108 ALA A O 1
ATOM 872 N N . SER A 1 109 ? -8.241 10.739 5.387 1.00 81.88 109 SER A N 1
ATOM 873 C CA . SER A 1 109 ? -8.698 10.618 6.783 1.00 81.88 109 SER A CA 1
ATOM 874 C C . SER A 1 109 ? -9.978 11.415 7.052 1.00 81.88 109 SER A C 1
ATOM 876 O O . SER A 1 109 ? -10.870 10.970 7.778 1.00 81.88 109 SER A O 1
ATOM 878 N N . ARG A 1 110 ? -10.113 12.606 6.450 1.00 84.88 110 ARG A N 1
ATOM 879 C CA . ARG A 1 110 ? -11.325 13.427 6.581 1.00 84.88 110 ARG A CA 1
ATOM 880 C C . ARG A 1 110 ? -12.533 12.749 5.935 1.00 84.88 110 ARG A C 1
ATOM 882 O O . ARG A 1 110 ? -13.582 12.691 6.575 1.00 84.88 110 ARG A O 1
ATOM 889 N N . LEU A 1 111 ? -12.390 12.252 4.708 1.00 84.06 111 LEU A N 1
ATOM 890 C CA . LEU A 1 111 ? -13.464 11.582 3.969 1.00 84.06 111 LEU A CA 1
ATOM 891 C C . LEU A 1 111 ? -13.914 10.298 4.673 1.00 84.06 111 LEU A C 1
ATOM 893 O O . LEU A 1 111 ? -15.112 10.116 4.899 1.00 84.06 111 LEU A O 1
ATOM 897 N N . ALA A 1 112 ? -12.965 9.467 5.111 1.00 81.88 112 ALA A N 1
ATOM 898 C CA . ALA A 1 112 ? -13.255 8.258 5.877 1.00 81.88 112 ALA A CA 1
ATOM 899 C C . ALA A 1 112 ? -14.058 8.577 7.152 1.00 81.88 112 ALA A C 1
ATOM 901 O O . ALA A 1 112 ? -15.083 7.947 7.426 1.00 81.88 112 ALA A O 1
ATOM 902 N N . ARG A 1 113 ? -13.665 9.627 7.890 1.00 83.06 113 ARG A N 1
ATOM 903 C CA . ARG A 1 113 ? -14.375 10.064 9.101 1.00 83.06 113 ARG A CA 1
ATOM 904 C C . ARG A 1 113 ? -15.787 10.578 8.818 1.00 83.06 113 ARG A C 1
ATOM 906 O O . ARG A 1 113 ? -16.694 10.320 9.607 1.00 83.06 113 ARG A O 1
ATOM 913 N N . LEU A 1 114 ? -15.992 11.316 7.727 1.00 83.44 114 LEU A N 1
ATOM 914 C CA . LEU A 1 114 ? -17.327 11.780 7.328 1.00 83.44 114 LEU A CA 1
ATOM 915 C C . LEU A 1 114 ? -18.245 10.599 6.993 1.00 83.44 114 LEU A C 1
ATOM 917 O O . LEU A 1 114 ? -19.381 10.560 7.465 1.00 83.44 114 LEU A O 1
ATOM 921 N N . LYS A 1 115 ? -17.735 9.604 6.259 1.00 80.25 115 LYS A N 1
ATOM 922 C CA . LYS A 1 115 ? -18.494 8.396 5.919 1.00 80.25 115 LYS A CA 1
ATOM 923 C C . LYS A 1 115 ? -18.846 7.565 7.157 1.00 80.25 115 LYS A C 1
ATOM 925 O O . LYS A 1 115 ? -19.983 7.117 7.279 1.00 80.25 115 LYS A O 1
ATOM 930 N N . ALA A 1 116 ? -17.914 7.407 8.099 1.00 78.31 116 ALA A N 1
ATOM 931 C CA . ALA A 1 116 ? -18.182 6.731 9.371 1.00 78.31 116 ALA A CA 1
ATOM 932 C C . ALA A 1 116 ? -19.306 7.429 10.159 1.00 78.31 116 ALA A C 1
ATOM 934 O O . ALA A 1 116 ? -20.242 6.778 10.616 1.00 78.31 116 ALA A O 1
ATOM 935 N N . LYS A 1 117 ? -19.282 8.768 10.241 1.00 75.25 117 LYS A N 1
ATOM 936 C CA . LYS A 1 117 ? -20.353 9.549 10.886 1.00 75.25 117 LYS A CA 1
ATOM 937 C C . LYS A 1 117 ? -21.710 9.389 10.200 1.00 75.25 117 LYS A C 1
ATOM 939 O O . LYS A 1 117 ? -22.720 9.334 10.892 1.00 75.25 117 LYS A O 1
ATOM 944 N N . ALA A 1 118 ? -21.742 9.320 8.869 1.00 74.12 118 ALA A N 1
ATOM 945 C CA . ALA A 1 118 ? -22.978 9.090 8.124 1.00 74.12 118 ALA A CA 1
ATOM 946 C C . ALA A 1 118 ? -23.573 7.699 8.411 1.00 74.12 118 ALA A C 1
ATOM 948 O O . ALA A 1 118 ? -24.780 7.587 8.589 1.00 74.12 118 ALA A O 1
ATOM 949 N N . ARG A 1 119 ? -22.732 6.662 8.540 1.00 67.94 119 ARG A N 1
ATOM 950 C CA . ARG A 1 119 ? -23.174 5.300 8.898 1.00 67.94 119 ARG A CA 1
ATOM 951 C C . ARG A 1 119 ? -23.807 5.222 10.291 1.00 67.94 119 ARG A C 1
ATOM 953 O O . ARG A 1 119 ? -24.804 4.537 10.454 1.00 67.94 119 ARG A O 1
ATOM 960 N N . HIS A 1 120 ? -23.268 5.942 11.275 1.00 61.50 120 HIS A N 1
ATOM 961 C CA . HIS A 1 120 ? -23.790 5.917 12.649 1.00 61.50 120 HIS A CA 1
ATOM 962 C C . HIS A 1 120 ? -25.089 6.709 12.864 1.00 61.50 120 HIS A C 1
ATOM 964 O O . HIS A 1 120 ? -25.761 6.483 13.859 1.00 61.50 120 HIS A O 1
ATOM 970 N N . ARG A 1 121 ? -25.442 7.646 11.975 1.00 61.00 121 ARG A N 1
ATOM 971 C CA . ARG A 1 121 ? -26.672 8.459 12.090 1.00 61.00 121 ARG A CA 1
ATOM 972 C C . ARG A 1 121 ? -27.901 7.832 11.424 1.00 61.00 121 ARG A C 1
ATOM 974 O O . ARG A 1 121 ? -28.970 8.423 11.486 1.00 61.00 121 ARG A O 1
ATOM 981 N N . GLY A 1 122 ? -27.732 6.696 10.750 1.00 54.62 122 GLY A N 1
ATOM 982 C CA . GLY A 1 122 ? -28.805 5.967 10.068 1.00 54.62 122 GLY A CA 1
ATOM 983 C C . GLY A 1 122 ? -29.336 4.755 10.838 1.00 54.62 122 GLY A C 1
ATOM 984 O O . GLY A 1 122 ? -29.974 3.913 10.215 1.00 54.62 122 GLY A O 1
ATOM 985 N N . HIS A 1 123 ? -29.035 4.648 12.137 1.00 43.38 123 HIS A N 1
ATOM 986 C CA . HIS A 1 123 ? -29.531 3.609 13.041 1.00 43.38 123 HIS A CA 1
ATOM 987 C C . HIS A 1 123 ? -30.408 4.211 14.133 1.00 43.38 123 HIS A C 1
ATOM 989 O O . HIS A 1 123 ? -30.056 5.314 14.612 1.00 43.38 123 HIS A O 1
#

Sequence (123 aa):
MPRIRRCPEQNPASSGPPWCTWRRVMKTESTLYFDGQFWVGVIERHEADRVRAVRIVFGAQPSDAEFYEFLLAHANALLCGLDEAAWASDMAQRQATHDNPKRAQRQASRLARLKAKARHRGH

InterPro domains:
  IPR016787 Uncharacterised conserved protein UCP021328 [PF11208] (31-114)

Radius of gyration: 21.75 Å; chains: 1; bounding box: 80×32×42 Å

pLDDT: mean 77.19, std 19.39, range [35.5, 97.5]

Secondary structure (DSSP, 8-state):
----PPPP---TT----TT------EEEEEEEEE-SSSEEEEEEEEETTEEEEEEEEEESPPPHHHHHHHHHHTHHHHHHHHHHSPPEESHHHHHH--S-HHHHHHHHHHHHHHHHHHHHTT-